Protein AF-A0A859DPN3-F1 (afdb_monomer_lite)

Secondary structure (DSSP, 8-state):
--HHHHHHHHHHH-TT--HHHHHHHHHHHHH-STTT-S-HHHHHHHHHHHHHHSPP--S-SEEEEETTEEEE-HHHHHHTT---

Organism: NCBI:txid2666138

Sequence (84 aa):
MTVQDSLLLQNKLHPSLQPQDVVKLCYQAAFGGEHLLKDKAIAQTYLMREFSAVPAENAALYEEISPEICRVSLPSWKGHGLPP

pLDDT: mean 87.13, std 6.88, range [66.12, 95.94]

Foldseek 3Di:
DDLVVLVVVVCVVPVVDDPVNVVVQVCCLVPNCPVVPPDPVVVVVVVVVVLVPAAADCDDQWDDSDPSGIGGDSNNCVVVVHDD

Radius of gyration: 13.86 Å; chains: 1; bounding box: 33×24×33 Å

Structure (mmCIF, N/CA/C/O backbone):
data_AF-A0A859DPN3-F1
#
_entry.id   AF-A0A859DPN3-F1
#
loop_
_atom_site.group_PDB
_atom_site.id
_atom_site.type_symbol
_atom_site.label_atom_id
_atom_site.label_alt_id
_atom_site.label_comp_id
_atom_site.label_asym_id
_atom_site.label_entity_id
_atom_site.label_seq_id
_atom_site.pdbx_PDB_ins_code
_atom_site.Cartn_x
_atom_site.Cartn_y
_atom_site.Cartn_z
_atom_site.occupancy
_atom_site.B_iso_or_equiv
_atom_site.auth_seq_id
_atom_site.auth_comp_id
_atom_site.auth_asym_id
_atom_site.auth_atom_id
_atom_site.pdbx_PDB_model_num
ATOM 1 N N . MET A 1 1 ? -15.681 -2.148 17.066 1.00 68.50 1 MET A N 1
ATOM 2 C CA . MET A 1 1 ? -15.512 -1.061 16.083 1.00 68.50 1 MET A CA 1
ATOM 3 C C . MET A 1 1 ? -16.143 -1.533 14.790 1.00 68.50 1 MET A C 1
ATOM 5 O O . MET A 1 1 ? -15.891 -2.669 14.408 1.00 68.50 1 MET A O 1
ATOM 9 N N . THR A 1 2 ? -17.051 -0.755 14.206 1.00 81.62 2 THR A N 1
ATOM 10 C CA . THR A 1 2 ? -17.700 -1.116 12.934 1.00 81.62 2 THR A CA 1
ATOM 11 C C . THR A 1 2 ? -16.806 -0.732 11.751 1.00 81.62 2 THR A C 1
ATOM 13 O O . THR A 1 2 ? -15.908 0.093 11.903 1.00 81.62 2 THR A O 1
ATOM 16 N N . VAL A 1 3 ? -17.066 -1.275 10.555 1.00 75.88 3 VAL A N 1
ATOM 17 C CA . VAL A 1 3 ? -16.361 -0.857 9.323 1.00 75.88 3 VAL A CA 1
ATOM 18 C C . VAL A 1 3 ? -16.511 0.650 9.088 1.00 75.88 3 VAL A C 1
ATOM 20 O O . VAL A 1 3 ? -15.554 1.317 8.711 1.00 75.88 3 VAL A O 1
ATOM 23 N N . GLN A 1 4 ? -17.691 1.208 9.372 1.00 81.88 4 GLN A N 1
ATOM 24 C CA . GLN A 1 4 ? -17.943 2.643 9.256 1.00 81.88 4 GLN A CA 1
ATOM 25 C C . GLN A 1 4 ? -17.032 3.465 10.181 1.00 81.88 4 GLN A C 1
ATOM 27 O O . GLN A 1 4 ? -16.468 4.466 9.740 1.00 81.88 4 GLN A O 1
ATOM 32 N N . ASP A 1 5 ? -16.849 3.033 11.431 1.00 86.25 5 ASP A N 1
ATOM 33 C CA . ASP A 1 5 ? -15.964 3.709 12.389 1.00 86.25 5 ASP A CA 1
ATOM 34 C C . ASP A 1 5 ? -14.508 3.705 11.904 1.00 86.25 5 ASP A C 1
ATOM 36 O O . ASP A 1 5 ? -13.830 4.735 11.954 1.00 86.25 5 ASP A O 1
ATOM 40 N N . SER A 1 6 ? -14.044 2.570 11.373 1.00 83.06 6 SER A N 1
ATOM 41 C CA . SER A 1 6 ? -12.688 2.429 10.838 1.00 83.06 6 SER A CA 1
ATOM 42 C C . SER A 1 6 ? -12.446 3.328 9.623 1.00 83.06 6 SER A C 1
ATOM 44 O O . SER A 1 6 ? -11.390 3.948 9.507 1.00 83.06 6 SER A O 1
ATOM 46 N N . LEU A 1 7 ? -13.434 3.465 8.735 1.00 82.06 7 LEU A N 1
ATOM 47 C CA . LEU A 1 7 ? -13.339 4.352 7.571 1.00 82.06 7 LEU A CA 1
ATOM 48 C C . LEU A 1 7 ? -13.311 5.833 7.969 1.00 82.06 7 LEU A C 1
ATOM 50 O O . LEU A 1 7 ? -12.545 6.615 7.404 1.00 82.06 7 LEU A O 1
ATOM 54 N N . LEU A 1 8 ? -14.100 6.223 8.973 1.00 87.19 8 LEU A N 1
ATOM 55 C CA . LEU A 1 8 ? -14.073 7.584 9.513 1.00 87.19 8 LEU A CA 1
ATOM 56 C C . LEU A 1 8 ? -12.729 7.911 10.173 1.00 87.19 8 LEU A C 1
ATOM 58 O O . LEU A 1 8 ? -12.254 9.043 10.061 1.00 87.19 8 LEU A O 1
ATOM 62 N N . LEU A 1 9 ? -12.105 6.937 10.841 1.00 88.12 9 LEU A N 1
ATOM 63 C CA . LEU A 1 9 ? -10.758 7.084 11.387 1.00 88.12 9 LEU A CA 1
ATOM 64 C C . LEU A 1 9 ? -9.715 7.240 10.272 1.00 88.12 9 LEU A C 1
ATOM 66 O O . LEU A 1 9 ? -8.924 8.181 10.317 1.00 88.12 9 LEU A O 1
ATOM 70 N N . GLN A 1 10 ? -9.768 6.398 9.237 1.00 86.75 10 GLN A N 1
ATOM 71 C CA . GLN A 1 10 ? -8.877 6.490 8.074 1.00 86.75 10 GLN A CA 1
ATOM 72 C C . GLN A 1 10 ? -8.956 7.858 7.391 1.00 86.75 10 GLN A C 1
ATOM 74 O O . GLN A 1 10 ? -7.925 8.447 7.082 1.00 86.75 10 GLN A O 1
ATOM 79 N N . ASN A 1 11 ? -10.160 8.407 7.224 1.00 88.06 11 ASN A N 1
ATOM 80 C CA . ASN A 1 11 ? -10.344 9.734 6.640 1.00 88.06 11 ASN A CA 1
ATOM 81 C C . ASN A 1 11 ? -9.726 10.859 7.495 1.00 88.06 11 ASN A C 1
ATOM 83 O O . ASN A 1 11 ? -9.259 11.861 6.961 1.00 88.06 11 ASN A O 1
ATOM 87 N N . LYS A 1 12 ? -9.705 10.706 8.826 1.00 88.75 12 LYS A N 1
ATOM 88 C CA . LYS A 1 12 ? -9.052 11.669 9.730 1.00 88.75 12 LYS A CA 1
ATOM 89 C C . LYS A 1 12 ? -7.528 11.571 9.674 1.00 88.75 12 LYS A C 1
ATOM 91 O O . LYS A 1 12 ? -6.861 12.599 9.716 1.00 88.75 12 LYS A O 1
ATOM 96 N N . LEU A 1 13 ? -6.992 10.352 9.609 1.00 87.25 13 LEU A N 1
ATOM 97 C CA . LEU A 1 13 ? -5.548 10.096 9.584 1.00 87.25 13 LEU A CA 1
ATOM 98 C C . LEU A 1 13 ? -4.921 10.402 8.222 1.00 87.25 13 LEU A C 1
ATOM 100 O O . LEU A 1 13 ? -3.770 10.826 8.154 1.00 87.25 13 LEU A O 1
ATOM 104 N N . HIS A 1 14 ? -5.692 10.240 7.147 1.00 87.38 14 HIS A N 1
ATOM 105 C CA . HIS A 1 14 ? -5.247 10.431 5.771 1.00 87.38 14 HIS A CA 1
ATOM 106 C C . HIS A 1 14 ? -6.191 11.403 5.051 1.00 87.38 14 HIS A C 1
ATOM 108 O O . HIS A 1 14 ? -7.042 10.958 4.287 1.00 87.38 14 HIS A O 1
ATOM 114 N N . PRO A 1 15 ? -6.059 12.731 5.244 1.00 86.06 15 PRO A N 1
ATOM 115 C CA . PRO A 1 15 ? -6.995 13.717 4.686 1.00 86.06 15 PRO A CA 1
ATOM 116 C C . PRO A 1 15 ? -7.075 13.747 3.152 1.00 86.06 15 PRO A C 1
ATOM 118 O O . PRO A 1 15 ? -7.992 14.340 2.592 1.00 86.06 15 PRO A O 1
ATOM 121 N N . SER A 1 16 ? -6.103 13.143 2.462 1.00 87.88 16 SER A N 1
ATOM 122 C CA . SER A 1 16 ? -6.120 12.977 1.008 1.00 87.88 16 SER A CA 1
ATOM 123 C C . SER A 1 16 ? -6.986 11.806 0.535 1.00 87.88 16 SER A C 1
ATOM 125 O O . SER A 1 16 ? -7.270 11.739 -0.661 1.00 87.88 16 SER A O 1
ATOM 127 N N . LEU A 1 17 ? -7.413 10.915 1.439 1.00 87.25 17 LEU A N 1
ATOM 128 C CA . LEU A 1 17 ? -8.262 9.763 1.141 1.00 87.25 17 LEU A CA 1
ATOM 129 C C . LEU A 1 17 ? -9.536 10.218 0.425 1.00 87.25 17 LEU A C 1
ATOM 131 O O . LEU A 1 17 ? -10.288 11.048 0.932 1.00 87.25 17 LEU A O 1
ATOM 135 N N . GLN A 1 18 ? -9.787 9.659 -0.754 1.00 89.31 18 GLN A N 1
ATOM 136 C CA . GLN A 1 18 ? -11.004 9.907 -1.513 1.00 89.31 18 GLN A CA 1
ATOM 137 C C . GLN A 1 18 ? -11.978 8.727 -1.387 1.00 89.31 18 GLN A C 1
ATOM 139 O O . GLN A 1 18 ? -11.557 7.592 -1.142 1.00 89.31 18 GLN A O 1
ATOM 144 N N . PRO A 1 19 ? -13.288 8.932 -1.622 1.00 86.56 19 PRO A N 1
ATOM 145 C CA . PRO A 1 19 ? -14.268 7.846 -1.594 1.00 86.56 19 PRO A CA 1
ATOM 146 C C . PRO A 1 19 ? -13.905 6.654 -2.496 1.00 86.56 19 PRO A C 1
ATOM 148 O O . PRO A 1 19 ? -14.117 5.506 -2.109 1.00 86.56 19 PRO A O 1
ATOM 151 N N . GLN A 1 20 ? -13.307 6.892 -3.671 1.00 88.38 20 GLN A N 1
ATOM 152 C CA . GLN A 1 20 ? -12.852 5.803 -4.545 1.00 88.38 20 GLN A CA 1
ATOM 153 C C . GLN A 1 20 ? -11.728 4.952 -3.936 1.00 88.38 20 GLN A C 1
ATOM 155 O O . GLN A 1 20 ? -11.661 3.755 -4.215 1.00 88.38 20 GLN A O 1
ATOM 160 N N . ASP A 1 21 ? -10.875 5.532 -3.088 1.00 86.38 21 ASP A N 1
ATOM 161 C CA . ASP A 1 21 ? -9.785 4.803 -2.435 1.00 86.38 21 ASP A CA 1
ATOM 162 C C . ASP A 1 21 ? -10.343 3.824 -1.404 1.00 86.38 21 ASP A C 1
ATOM 164 O O . ASP A 1 21 ? -9.858 2.702 -1.285 1.00 86.38 21 ASP A O 1
ATOM 168 N N . VAL A 1 22 ? -11.423 4.214 -0.722 1.00 85.38 22 VAL A N 1
ATOM 169 C CA . VAL A 1 22 ? -12.161 3.349 0.205 1.00 85.38 22 VAL A CA 1
ATOM 170 C C . VAL A 1 22 ? -12.798 2.172 -0.531 1.00 85.38 22 VAL A C 1
ATOM 172 O O . VAL A 1 22 ? -12.655 1.028 -0.105 1.00 85.38 22 VAL A O 1
ATOM 175 N N . VAL A 1 23 ? -13.456 2.426 -1.667 1.00 86.38 23 VAL A N 1
ATOM 176 C CA . VAL A 1 23 ? -14.036 1.352 -2.491 1.00 86.38 23 VAL A CA 1
ATOM 177 C C . VAL A 1 23 ? -12.943 0.400 -2.975 1.00 86.38 23 VAL A C 1
ATOM 179 O O . VAL A 1 23 ? -13.104 -0.816 -2.881 1.00 86.38 23 VAL A O 1
ATOM 182 N N . LYS A 1 24 ? -11.809 0.939 -3.441 1.00 84.88 24 LYS A N 1
ATOM 183 C CA . LYS A 1 24 ? -10.651 0.147 -3.867 1.00 84.88 24 LYS A CA 1
ATOM 184 C C . LYS A 1 24 ? -10.098 -0.707 -2.725 1.00 84.88 24 LYS A C 1
ATOM 186 O O . LYS A 1 24 ? -9.833 -1.883 -2.948 1.00 84.88 24 LYS A O 1
ATOM 191 N N . LEU A 1 25 ? -9.965 -0.146 -1.525 1.00 83.44 25 LEU A N 1
ATOM 192 C CA . LEU A 1 25 ? -9.491 -0.846 -0.331 1.00 83.44 25 LEU A CA 1
ATOM 193 C C . LEU A 1 25 ? -10.398 -2.036 0.016 1.00 83.44 25 LEU A C 1
ATOM 195 O O . LEU A 1 25 ? -9.915 -3.160 0.136 1.00 83.44 25 LEU A O 1
ATOM 199 N N . CYS A 1 26 ? -11.712 -1.815 0.109 1.00 83.38 26 CYS A N 1
ATOM 200 C CA . CYS A 1 26 ? -12.675 -2.886 0.378 1.00 83.38 26 CYS A CA 1
ATOM 201 C C . CYS A 1 26 ? -12.661 -3.958 -0.720 1.00 83.38 26 CYS A C 1
ATOM 203 O O . CYS A 1 26 ? -12.702 -5.150 -0.424 1.00 83.38 26 CYS A O 1
ATOM 205 N N . TYR A 1 27 ? -12.563 -3.545 -1.986 1.00 84.75 27 TYR A N 1
ATOM 206 C CA . TYR A 1 27 ? -12.495 -4.470 -3.113 1.00 84.75 27 TYR A CA 1
ATOM 207 C C . TYR A 1 27 ? -11.221 -5.324 -3.073 1.00 84.75 27 TYR A C 1
ATOM 209 O O . TYR A 1 27 ? -11.291 -6.537 -3.239 1.00 84.75 27 TYR A O 1
ATOM 217 N N . GLN A 1 28 ? -10.058 -4.718 -2.817 1.00 82.44 28 GLN A N 1
ATOM 218 C CA . GLN A 1 28 ? -8.783 -5.432 -2.714 1.00 82.44 28 GLN A CA 1
ATOM 219 C C . GLN A 1 28 ? -8.743 -6.391 -1.524 1.00 82.44 28 GLN A C 1
ATOM 221 O O . GLN A 1 28 ? -8.150 -7.459 -1.643 1.00 82.44 28 GLN A O 1
ATOM 226 N N . ALA A 1 29 ? -9.387 -6.048 -0.408 1.00 83.25 29 ALA A N 1
ATOM 227 C CA . ALA A 1 29 ? -9.510 -6.955 0.727 1.00 83.25 29 ALA A CA 1
ATOM 228 C C . ALA A 1 29 ? -10.384 -8.178 0.404 1.00 83.25 29 ALA A C 1
ATOM 230 O O . ALA A 1 29 ? -10.014 -9.299 0.734 1.00 83.25 29 ALA A O 1
ATOM 231 N N . ALA A 1 30 ? -11.516 -7.977 -0.280 1.00 83.56 30 ALA A N 1
ATOM 232 C CA . ALA A 1 30 ? -12.456 -9.054 -0.593 1.00 83.56 30 ALA A CA 1
ATOM 233 C C . ALA A 1 30 ? -12.023 -9.935 -1.781 1.00 83.56 30 ALA A C 1
ATOM 235 O O . ALA A 1 30 ? -12.280 -11.136 -1.786 1.00 83.56 30 ALA A O 1
ATOM 236 N N . PHE A 1 31 ? -11.389 -9.344 -2.797 1.00 80.38 31 PHE A N 1
ATOM 237 C CA . PHE A 1 31 ? -11.120 -9.997 -4.086 1.00 80.38 31 PHE A CA 1
ATOM 238 C C . PHE A 1 31 ? -9.631 -10.058 -4.454 1.00 80.38 31 PHE A C 1
ATOM 240 O O . PHE A 1 31 ? -9.276 -10.574 -5.513 1.00 80.38 31 PHE A O 1
ATOM 247 N N . GLY A 1 32 ? -8.743 -9.520 -3.617 1.00 76.94 32 GLY A N 1
ATOM 248 C CA . GLY A 1 32 ? -7.325 -9.393 -3.937 1.00 76.94 32 GLY A CA 1
ATOM 249 C C . GLY A 1 32 ? -7.031 -8.346 -5.022 1.00 76.94 32 GLY A C 1
ATOM 250 O O . GLY A 1 32 ? -7.910 -7.675 -5.568 1.00 76.94 32 GLY A O 1
ATOM 251 N N . GLY A 1 33 ? -5.744 -8.179 -5.339 1.00 71.81 33 GLY A N 1
ATOM 252 C CA . GLY A 1 33 ? -5.277 -7.223 -6.353 1.00 71.81 33 GLY A CA 1
ATOM 253 C C . GLY A 1 33 ? -5.335 -7.731 -7.799 1.00 71.81 33 GLY A C 1
ATOM 254 O O . GLY A 1 33 ? -5.211 -6.931 -8.725 1.00 71.81 33 GLY A O 1
ATOM 255 N N . GLU A 1 34 ? -5.532 -9.035 -8.010 1.00 68.25 34 GLU A N 1
ATOM 256 C CA . GLU A 1 34 ? -5.406 -9.689 -9.324 1.00 68.25 34 GLU A CA 1
ATOM 257 C C . GLU A 1 34 ? -6.417 -9.159 -10.350 1.00 68.25 34 GLU A C 1
ATOM 259 O O . GLU A 1 34 ? -6.079 -8.927 -11.507 1.00 68.25 34 GLU A O 1
ATOM 264 N N . HIS A 1 35 ? -7.636 -8.838 -9.914 1.00 69.25 35 HIS A N 1
ATOM 265 C CA . HIS A 1 35 ? -8.664 -8.280 -10.797 1.00 69.25 35 HIS A CA 1
ATOM 266 C C . HIS A 1 35 ? -8.407 -6.822 -11.217 1.00 69.25 35 HIS A C 1
ATOM 268 O O . HIS A 1 35 ? -9.001 -6.349 -12.188 1.00 69.25 35 HIS A O 1
ATOM 274 N N . LEU A 1 36 ? -7.529 -6.106 -10.506 1.00 66.12 36 LEU A N 1
ATOM 275 C CA . LEU A 1 36 ? -7.150 -4.723 -10.815 1.00 66.12 36 LEU A CA 1
ATOM 276 C C . LEU A 1 36 ? -5.862 -4.646 -11.648 1.00 66.12 36 LEU A C 1
ATOM 278 O O . LEU A 1 36 ? -5.664 -3.677 -12.380 1.00 66.12 36 LEU A O 1
ATOM 282 N N . LEU A 1 37 ? -4.998 -5.660 -11.565 1.00 73.12 37 LEU A N 1
ATOM 283 C CA . LEU A 1 37 ? -3.685 -5.688 -12.208 1.00 73.12 37 LEU A CA 1
ATOM 284 C C . LEU A 1 37 ? -3.694 -6.641 -13.409 1.00 73.12 37 LEU A C 1
ATOM 286 O O . LEU A 1 37 ? -3.279 -7.790 -13.317 1.00 73.12 37 LEU A O 1
ATOM 290 N N . LYS A 1 38 ? -4.154 -6.145 -14.563 1.00 79.00 38 LYS A N 1
ATOM 291 C CA . LYS A 1 38 ? -4.197 -6.926 -15.817 1.00 79.00 38 LYS A CA 1
ATOM 292 C C . LYS A 1 38 ? -2.815 -7.185 -16.425 1.00 79.00 38 LYS A C 1
ATOM 294 O O . LYS A 1 38 ? -2.645 -8.149 -17.163 1.00 79.00 38 LYS A O 1
ATOM 299 N N . ASP A 1 39 ? -1.849 -6.316 -16.132 1.00 87.81 39 ASP A N 1
ATOM 300 C CA . ASP A 1 39 ? -0.473 -6.408 -16.615 1.00 87.81 39 ASP A CA 1
ATOM 301 C C . ASP A 1 39 ? 0.492 -6.337 -15.427 1.00 87.81 39 ASP A C 1
ATOM 303 O O . ASP A 1 39 ? 0.660 -5.300 -14.777 1.00 87.81 39 ASP A O 1
ATOM 307 N N . LYS A 1 40 ? 1.132 -7.474 -15.148 1.00 86.50 40 LYS A N 1
ATOM 308 C CA . LYS A 1 40 ? 2.072 -7.626 -14.038 1.00 86.50 40 LYS A CA 1
ATOM 309 C C . LYS A 1 40 ? 3.339 -6.786 -14.221 1.00 86.50 40 LYS A C 1
ATOM 311 O O . LYS A 1 40 ? 3.871 -6.292 -13.229 1.00 86.50 40 LYS A O 1
ATOM 316 N N . ALA A 1 41 ? 3.816 -6.601 -15.451 1.00 89.50 41 ALA A N 1
ATOM 317 C CA . ALA A 1 41 ? 5.023 -5.823 -15.721 1.00 89.50 41 ALA A CA 1
ATOM 318 C C . ALA A 1 41 ? 4.774 -4.329 -15.478 1.00 89.50 41 ALA A C 1
ATOM 320 O O . ALA A 1 41 ? 5.597 -3.639 -14.868 1.00 89.50 41 ALA A O 1
ATOM 321 N N . ILE A 1 42 ? 3.598 -3.840 -15.876 1.00 88.06 42 ILE A N 1
ATOM 322 C CA . ILE A 1 42 ? 3.171 -2.467 -15.588 1.00 88.06 42 ILE A CA 1
ATOM 323 C C . ILE A 1 42 ? 2.975 -2.271 -14.079 1.00 88.06 42 ILE A C 1
ATOM 325 O O . ILE A 1 42 ? 3.470 -1.291 -13.520 1.00 88.06 42 ILE A O 1
ATOM 329 N N . ALA A 1 43 ? 2.324 -3.219 -13.398 1.00 87.25 43 ALA A N 1
ATOM 330 C CA . ALA A 1 43 ? 2.125 -3.168 -11.950 1.00 87.25 43 ALA A CA 1
ATOM 331 C C . ALA A 1 43 ? 3.453 -3.098 -11.181 1.00 87.25 43 ALA A C 1
ATOM 333 O O . ALA A 1 43 ? 3.623 -2.251 -10.306 1.00 87.25 43 ALA A O 1
ATOM 334 N N . GLN A 1 44 ? 4.416 -3.945 -11.557 1.00 90.62 44 GLN A N 1
ATOM 335 C CA . GLN A 1 44 ? 5.760 -3.926 -10.989 1.00 90.62 44 GLN A CA 1
ATOM 336 C C . GLN A 1 44 ? 6.454 -2.587 -11.251 1.00 90.62 44 GLN A C 1
ATOM 338 O O . GLN A 1 44 ? 7.062 -2.025 -10.348 1.00 90.62 44 GLN A O 1
ATOM 343 N N . THR A 1 45 ? 6.330 -2.038 -12.461 1.00 92.50 45 THR A N 1
ATOM 344 C CA . THR A 1 45 ? 6.910 -0.728 -12.795 1.00 92.50 45 THR A CA 1
ATOM 345 C C . THR A 1 45 ? 6.360 0.382 -11.895 1.00 92.50 45 THR A C 1
ATOM 347 O O . THR A 1 45 ? 7.132 1.199 -11.388 1.00 92.50 45 THR A O 1
ATOM 350 N N . TYR A 1 46 ? 5.045 0.403 -11.652 1.00 90.69 46 TYR A N 1
ATOM 351 C CA . TYR A 1 46 ? 4.431 1.372 -10.743 1.00 90.69 46 TYR A CA 1
ATOM 352 C C . TYR A 1 46 ? 4.895 1.187 -9.300 1.00 90.69 46 TYR A C 1
ATOM 354 O O . TYR A 1 46 ? 5.306 2.167 -8.679 1.00 90.69 46 TYR A O 1
ATOM 362 N N . LEU A 1 47 ? 4.916 -0.053 -8.805 1.00 91.62 47 LEU A N 1
ATOM 363 C CA . LEU A 1 47 ? 5.399 -0.364 -7.462 1.00 91.62 47 LEU A CA 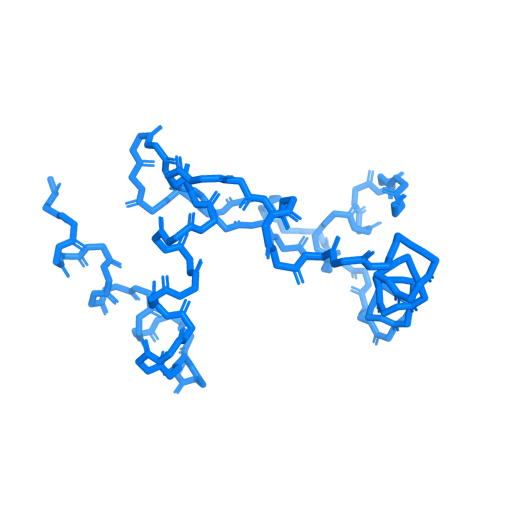1
ATOM 364 C C . LEU A 1 47 ? 6.843 0.103 -7.264 1.00 91.62 47 LEU A C 1
ATOM 366 O O . LEU A 1 47 ? 7.129 0.812 -6.306 1.00 91.62 47 LEU A O 1
ATOM 370 N N . MET A 1 48 ? 7.743 -0.223 -8.195 1.00 95.62 48 MET A N 1
ATOM 371 C CA . MET A 1 48 ? 9.143 0.198 -8.115 1.00 95.62 48 MET A CA 1
ATOM 372 C C . MET A 1 48 ? 9.277 1.722 -8.126 1.00 95.62 48 MET A C 1
ATOM 374 O O . MET A 1 48 ? 10.053 2.275 -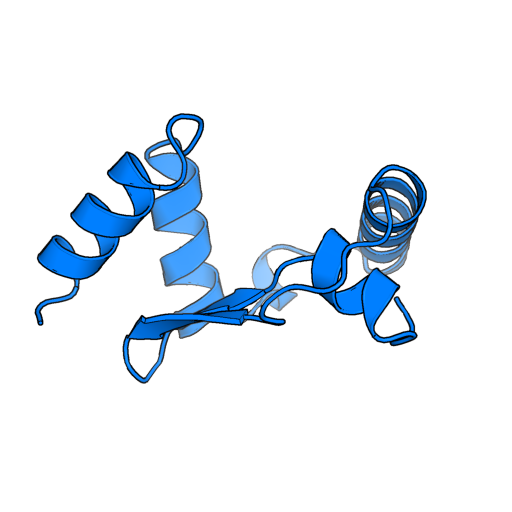7.351 1.00 95.62 48 MET A O 1
ATOM 378 N N . ARG A 1 49 ? 8.499 2.421 -8.965 1.00 94.94 49 ARG A N 1
ATOM 379 C CA . ARG A 1 49 ? 8.499 3.889 -9.015 1.00 94.94 49 ARG A CA 1
ATOM 380 C C . ARG A 1 49 ? 8.061 4.501 -7.685 1.00 94.94 49 ARG A C 1
ATOM 382 O O . ARG A 1 49 ? 8.729 5.411 -7.198 1.00 94.94 49 ARG A O 1
ATOM 389 N N . GLU A 1 50 ? 6.959 4.025 -7.113 1.00 93.38 50 GLU A N 1
ATOM 390 C CA . GLU A 1 50 ? 6.456 4.501 -5.820 1.00 93.38 50 GLU A CA 1
ATOM 391 C C . GLU A 1 50 ? 7.439 4.178 -4.693 1.00 93.38 50 GLU A C 1
ATOM 393 O O . GLU A 1 50 ? 7.817 5.062 -3.924 1.00 93.38 50 GLU A O 1
ATOM 398 N N . PHE A 1 51 ? 7.936 2.941 -4.650 1.00 95.00 51 PHE A N 1
ATOM 399 C CA . PHE A 1 51 ? 8.892 2.488 -3.648 1.00 95.00 51 PHE A CA 1
ATOM 400 C C . PHE A 1 51 ? 10.195 3.291 -3.686 1.00 95.00 51 PHE A C 1
ATOM 402 O O . PHE A 1 51 ? 10.733 3.658 -2.642 1.00 95.00 51 PHE A O 1
ATOM 409 N N . SER A 1 52 ? 10.710 3.621 -4.874 1.00 94.81 52 SER A N 1
ATOM 410 C CA . SER A 1 52 ? 11.886 4.483 -5.019 1.00 94.81 52 SER A CA 1
ATOM 411 C C . SER A 1 52 ? 11.620 5.927 -4.589 1.00 94.81 52 SER A C 1
ATOM 413 O O . SER A 1 52 ? 12.515 6.536 -4.006 1.00 94.81 52 SER A O 1
ATOM 415 N N . ALA A 1 53 ? 10.420 6.456 -4.843 1.00 95.75 53 ALA A N 1
ATOM 416 C CA . ALA A 1 53 ? 10.066 7.849 -4.571 1.00 95.75 53 ALA A CA 1
ATOM 417 C C . ALA A 1 53 ? 9.840 8.156 -3.083 1.00 95.75 53 ALA A C 1
ATOM 419 O O . ALA A 1 53 ? 10.026 9.300 -2.668 1.00 95.75 53 ALA A O 1
ATOM 420 N N . VAL A 1 54 ? 9.447 7.166 -2.277 1.00 94.94 54 VAL A N 1
ATOM 421 C CA . VAL A 1 54 ? 9.208 7.382 -0.845 1.00 94.94 54 VAL A CA 1
ATOM 422 C C . VAL A 1 54 ? 10.502 7.317 -0.016 1.00 94.94 54 VAL A C 1
ATOM 424 O O . VAL A 1 54 ? 11.382 6.484 -0.291 1.00 94.94 54 VAL A O 1
ATOM 427 N N . PRO A 1 55 ? 10.647 8.175 1.013 1.00 95.44 55 PRO A N 1
ATOM 428 C CA . PRO A 1 55 ? 11.747 8.068 1.963 1.00 95.44 55 PRO A CA 1
ATOM 429 C C . PRO A 1 55 ? 11.600 6.803 2.816 1.00 95.44 55 PRO A C 1
ATOM 431 O O . PRO A 1 55 ? 10.504 6.281 2.988 1.00 95.44 55 PRO A O 1
ATOM 434 N N . ALA A 1 56 ? 12.713 6.305 3.349 1.00 95.56 56 ALA A N 1
ATOM 435 C CA . ALA A 1 56 ? 12.688 5.238 4.341 1.00 95.56 56 ALA A CA 1
ATOM 436 C C . ALA A 1 56 ? 12.312 5.816 5.713 1.00 95.56 56 ALA A C 1
ATOM 438 O O . ALA A 1 56 ? 12.878 6.827 6.127 1.00 95.56 56 ALA A O 1
ATOM 439 N N . GLU A 1 57 ? 11.391 5.166 6.420 1.00 95.62 57 GLU A N 1
ATOM 440 C CA . GLU A 1 57 ? 10.906 5.614 7.727 1.00 95.62 57 GLU A CA 1
ATOM 441 C C . GLU A 1 57 ? 10.879 4.456 8.728 1.00 95.62 57 GLU A C 1
ATOM 443 O O . GLU A 1 57 ? 10.476 3.345 8.395 1.00 95.62 57 GLU A O 1
ATOM 448 N N . ASN A 1 58 ? 11.294 4.700 9.971 1.00 92.25 58 ASN A N 1
ATOM 449 C CA . ASN A 1 58 ? 11.216 3.698 11.032 1.00 92.25 58 ASN A CA 1
ATOM 450 C C . ASN A 1 58 ? 9.929 3.889 11.852 1.00 92.25 58 ASN A C 1
ATOM 452 O O . ASN A 1 58 ? 9.949 4.470 12.936 1.00 92.25 58 ASN A O 1
ATOM 456 N N . ALA A 1 59 ? 8.806 3.446 11.285 1.00 91.81 59 ALA A N 1
ATOM 457 C CA . ALA A 1 59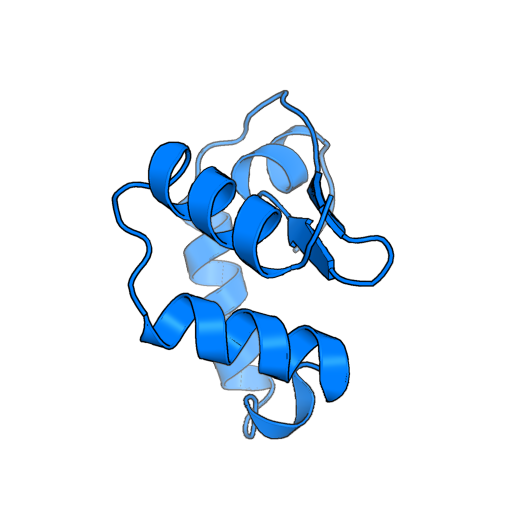 ? 7.465 3.529 11.869 1.00 91.81 59 ALA A CA 1
ATOM 458 C C . ALA A 1 59 ? 6.710 2.198 11.700 1.00 91.81 59 ALA A C 1
ATOM 460 O O . ALA A 1 59 ? 7.220 1.273 11.072 1.00 91.81 59 ALA A O 1
ATOM 461 N N . ALA A 1 60 ? 5.496 2.085 12.243 1.00 92.75 60 ALA A N 1
ATOM 462 C CA . ALA A 1 60 ? 4.699 0.861 12.138 1.00 92.75 60 ALA A CA 1
ATOM 463 C C . ALA A 1 60 ? 4.508 0.417 10.671 1.00 92.75 60 ALA A C 1
ATOM 465 O O . ALA A 1 60 ? 4.140 1.216 9.813 1.00 92.75 60 ALA A O 1
ATOM 466 N N . LEU A 1 61 ? 4.754 -0.869 10.389 1.00 91.75 61 LEU A N 1
ATOM 467 C CA . LEU A 1 61 ? 4.682 -1.434 9.033 1.00 91.75 61 LEU A CA 1
ATOM 468 C C . LEU A 1 61 ? 3.278 -1.372 8.435 1.00 91.75 61 LEU A C 1
ATOM 470 O O . LEU A 1 61 ? 3.114 -1.131 7.237 1.00 91.75 61 LEU A O 1
ATOM 474 N N . TYR A 1 62 ? 2.276 -1.615 9.273 1.00 90.00 62 TYR A N 1
ATOM 475 C CA . TYR A 1 62 ? 0.888 -1.605 8.869 1.00 90.00 62 TYR A CA 1
ATOM 476 C C . TYR A 1 62 ? 0.010 -0.954 9.931 1.00 90.00 62 TYR A C 1
ATOM 478 O O . TYR A 1 62 ? 0.321 -0.948 11.122 1.00 90.00 62 TYR A O 1
ATOM 486 N N . GLU A 1 63 ? -1.110 -0.429 9.461 1.00 87.75 63 GLU A N 1
ATOM 487 C CA . GLU A 1 63 ? -2.220 0.047 10.262 1.00 87.75 63 GLU A CA 1
ATOM 488 C C . GLU A 1 63 ? -3.375 -0.948 10.114 1.00 87.75 63 GLU A C 1
ATOM 490 O O . GLU A 1 63 ? -3.813 -1.247 8.998 1.00 87.75 63 GLU A O 1
ATOM 495 N N . GLU A 1 64 ? -3.854 -1.498 11.229 1.00 87.62 64 GLU A N 1
ATOM 496 C CA . GLU A 1 64 ? -5.040 -2.351 11.229 1.00 87.62 64 GLU A CA 1
ATOM 497 C C . GLU A 1 64 ? -6.298 -1.485 11.092 1.00 87.62 64 GLU A C 1
ATOM 499 O O . GLU A 1 64 ? -6.537 -0.584 11.893 1.00 87.62 64 GLU A O 1
ATOM 504 N N . ILE A 1 65 ? -7.108 -1.761 10.069 1.00 84.62 65 ILE A N 1
ATOM 505 C CA . ILE A 1 65 ? -8.393 -1.085 9.836 1.00 84.62 65 ILE A CA 1
ATOM 506 C C . ILE A 1 65 ? -9.527 -1.961 10.389 1.00 84.62 65 ILE A C 1
ATOM 508 O O . ILE A 1 65 ? -10.469 -1.462 11.005 1.00 84.62 65 ILE A O 1
ATOM 512 N N . SER A 1 66 ? -9.438 -3.275 10.182 1.00 83.31 66 SER A N 1
ATOM 513 C CA . SER A 1 66 ? -10.320 -4.307 10.738 1.00 83.31 66 SER A CA 1
ATOM 514 C C . SER A 1 66 ? -9.591 -5.663 10.729 1.00 83.31 66 SER A C 1
ATOM 516 O O . SER A 1 66 ? -8.548 -5.756 10.079 1.00 83.31 66 SER A O 1
ATOM 518 N N . PRO A 1 67 ? -10.141 -6.734 11.333 1.00 83.38 67 PRO A N 1
ATOM 519 C CA . PRO A 1 67 ? -9.506 -8.057 11.302 1.00 83.38 67 PRO A CA 1
ATOM 520 C C . PRO A 1 67 ? -9.192 -8.590 9.892 1.00 83.38 67 PRO A C 1
ATOM 522 O O . PRO A 1 67 ? -8.298 -9.415 9.734 1.00 83.38 67 PRO A O 1
ATOM 525 N N . GLU A 1 68 ? -9.912 -8.118 8.870 1.00 81.75 68 GLU A N 1
ATOM 526 C CA . GLU A 1 68 ? -9.767 -8.549 7.472 1.00 81.75 68 GLU A CA 1
ATOM 527 C C . GLU A 1 68 ? -9.084 -7.494 6.583 1.00 81.75 68 GLU A C 1
ATOM 529 O O . GLU A 1 68 ? -8.819 -7.751 5.410 1.00 81.75 68 GLU A O 1
ATOM 534 N N . ILE A 1 69 ? -8.815 -6.289 7.104 1.00 83.12 69 ILE A N 1
ATOM 535 C CA . ILE A 1 69 ? -8.322 -5.159 6.306 1.00 83.12 69 ILE A CA 1
ATOM 536 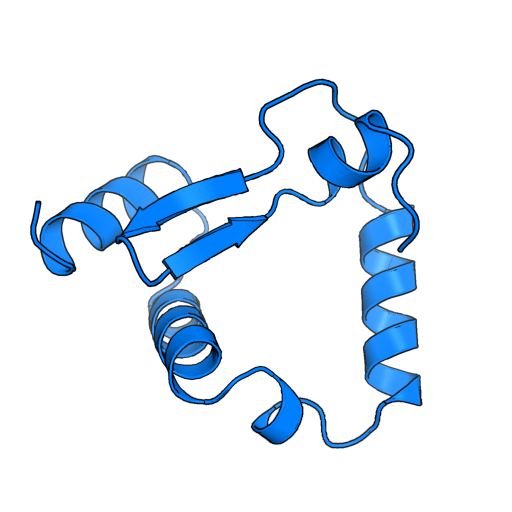C C . ILE A 1 69 ? -7.208 -4.436 7.053 1.00 83.12 69 ILE A C 1
ATOM 538 O O . ILE A 1 69 ? -7.412 -3.915 8.149 1.00 83.12 69 ILE A O 1
ATOM 542 N N . CYS A 1 70 ? -6.051 -4.306 6.412 1.00 86.00 70 CYS A N 1
ATOM 543 C CA . CYS A 1 70 ? -4.962 -3.463 6.882 1.00 86.00 70 CYS A CA 1
ATOM 544 C C . CYS A 1 70 ? -4.425 -2.575 5.756 1.00 86.00 70 CYS A C 1
ATOM 546 O O . CYS A 1 70 ? -4.632 -2.836 4.568 1.00 86.00 70 CYS A O 1
ATOM 548 N N . ARG A 1 71 ? -3.723 -1.511 6.141 1.00 86.12 71 ARG A N 1
ATOM 549 C CA . ARG A 1 71 ? -2.982 -0.643 5.229 1.00 86.12 71 ARG A CA 1
ATOM 550 C C . ARG A 1 71 ? -1.496 -0.771 5.512 1.00 86.12 71 ARG A C 1
ATOM 552 O O . ARG A 1 71 ? -1.075 -0.560 6.641 1.00 86.12 71 ARG A O 1
ATOM 559 N N . VAL A 1 72 ? -0.703 -1.062 4.487 1.00 89.25 72 VAL A N 1
ATOM 560 C CA . VAL A 1 72 ? 0.762 -1.130 4.592 1.00 89.25 72 VAL A CA 1
ATOM 561 C C . VAL A 1 72 ? 1.377 0.211 4.197 1.00 89.25 72 VAL A C 1
ATOM 563 O O . VAL A 1 72 ? 0.963 0.834 3.217 1.00 89.25 72 VAL A O 1
ATOM 566 N N . SER A 1 73 ? 2.375 0.654 4.959 1.00 91.44 73 SER A N 1
ATOM 567 C CA . SER A 1 73 ? 3.153 1.861 4.675 1.00 91.44 73 SER A CA 1
A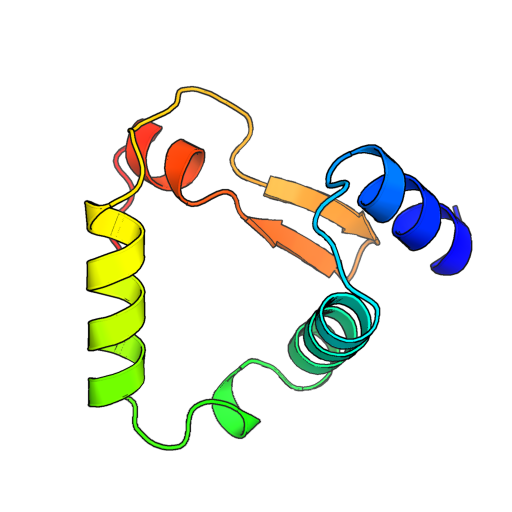TOM 568 C C . SER A 1 73 ? 4.416 1.505 3.885 1.00 91.44 73 SER A C 1
ATOM 570 O O . SER A 1 73 ? 5.306 0.835 4.406 1.00 91.44 73 SER A O 1
ATOM 572 N N . LEU A 1 74 ? 4.525 1.976 2.635 1.00 93.00 74 LEU A N 1
ATOM 573 C CA . LEU A 1 74 ? 5.742 1.800 1.825 1.00 93.00 74 LEU A CA 1
ATOM 574 C C . LEU A 1 74 ? 6.993 2.462 2.443 1.00 93.00 74 LEU A C 1
ATOM 576 O O . LEU A 1 74 ? 8.037 1.806 2.455 1.00 93.00 74 LEU A O 1
ATOM 580 N N . PRO A 1 75 ? 6.937 3.700 2.990 1.00 94.56 75 PRO A N 1
ATOM 581 C CA . PRO A 1 75 ? 8.066 4.281 3.721 1.00 94.56 75 PRO A CA 1
ATOM 582 C C . PRO A 1 75 ? 8.563 3.386 4.860 1.00 94.56 75 PRO A C 1
ATOM 584 O O . PRO A 1 75 ? 9.767 3.158 5.003 1.00 94.56 75 PRO A O 1
ATOM 587 N N . SER A 1 76 ? 7.625 2.834 5.636 1.00 95.88 76 SER A N 1
ATOM 588 C CA . SER A 1 76 ? 7.921 1.963 6.774 1.00 95.88 76 SER A CA 1
ATOM 589 C C . SER A 1 76 ? 8.500 0.629 6.323 1.00 95.88 76 SER A C 1
ATOM 591 O O . SER A 1 76 ? 9.525 0.198 6.844 1.00 95.88 76 SER A O 1
ATOM 593 N N . TRP A 1 77 ? 7.907 0.010 5.300 1.00 95.94 77 TRP A N 1
ATOM 594 C CA . TRP A 1 77 ? 8.408 -1.214 4.669 1.00 95.94 77 TRP A CA 1
ATOM 595 C C . TRP A 1 77 ? 9.870 -1.067 4.234 1.00 95.94 77 TRP A C 1
ATOM 597 O O . TRP A 1 77 ? 10.721 -1.897 4.560 1.00 95.94 77 TRP A O 1
ATOM 607 N N . LYS A 1 78 ? 10.183 0.056 3.580 1.00 95.75 78 LYS A N 1
ATOM 608 C CA . LYS A 1 78 ? 11.538 0.408 3.154 1.00 95.75 78 LYS A CA 1
ATOM 609 C C . LYS A 1 78 ? 12.482 0.642 4.331 1.00 95.75 78 LYS A C 1
ATOM 611 O O . LYS A 1 78 ? 13.611 0.161 4.303 1.00 95.75 78 LYS A O 1
ATOM 616 N N . GLY A 1 79 ? 12.035 1.347 5.371 1.00 95.69 79 GLY A N 1
ATOM 617 C CA . GLY A 1 79 ? 12.827 1.586 6.583 1.00 95.69 79 GLY A CA 1
ATOM 618 C C . GLY A 1 79 ? 13.180 0.314 7.352 1.00 95.69 79 GLY A C 1
ATOM 619 O O . GLY A 1 79 ? 14.234 0.260 7.979 1.00 95.69 79 GLY A O 1
ATOM 620 N N . HIS A 1 80 ? 12.362 -0.732 7.229 1.00 94.94 80 HIS A N 1
ATOM 621 C CA . HIS A 1 80 ? 12.634 -2.057 7.792 1.00 94.94 80 HIS A CA 1
ATOM 622 C C . HIS A 1 80 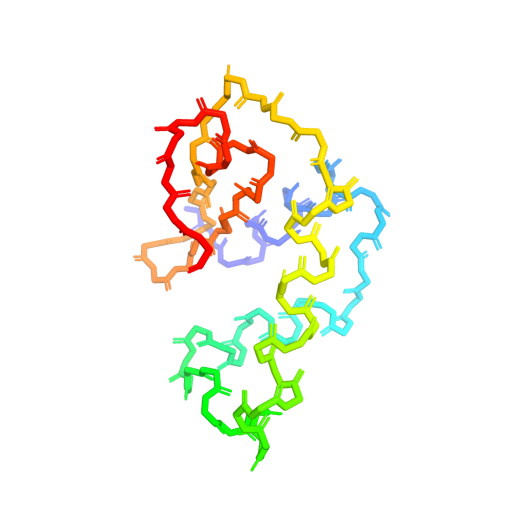? 13.535 -2.930 6.900 1.00 94.94 80 HIS A C 1
ATOM 624 O O . HIS A 1 80 ? 13.826 -4.069 7.258 1.00 94.94 80 HIS A O 1
ATOM 630 N N . GLY A 1 81 ? 13.987 -2.424 5.747 1.00 94.75 81 GLY A N 1
ATOM 631 C CA . GLY A 1 81 ? 14.866 -3.158 4.833 1.00 94.75 81 GLY A CA 1
ATOM 632 C C . GLY A 1 81 ? 14.172 -4.288 4.068 1.00 94.75 81 GLY A C 1
ATOM 633 O O . GLY A 1 81 ? 14.845 -5.205 3.599 1.00 94.75 81 GLY A O 1
ATOM 634 N N . LEU A 1 82 ? 12.843 -4.244 3.947 1.00 94.19 82 LEU A N 1
ATOM 635 C CA . LEU A 1 82 ? 12.076 -5.244 3.211 1.00 94.19 82 LEU A CA 1
ATOM 636 C C . LEU A 1 82 ? 12.140 -4.978 1.692 1.00 94.19 82 LEU A C 1
ATOM 638 O O . LEU A 1 82 ? 12.183 -3.815 1.270 1.00 94.19 82 LEU A O 1
ATOM 642 N N . PRO A 1 83 ? 12.155 -6.033 0.856 1.00 92.44 83 PRO A N 1
ATOM 643 C CA . PRO A 1 83 ? 12.229 -5.883 -0.593 1.00 92.44 83 PRO A CA 1
ATOM 644 C C . PRO A 1 83 ? 10.909 -5.342 -1.170 1.00 92.44 83 PRO A C 1
ATOM 646 O O . PRO A 1 83 ? 9.855 -5.613 -0.591 1.00 92.44 83 PRO A O 1
ATOM 649 N N . PRO A 1 84 ? 10.952 -4.600 -2.290 1.00 86.00 84 PRO A N 1
ATOM 650 C CA . PRO A 1 84 ? 9.754 -4.222 -3.035 1.00 86.00 84 PRO A CA 1
ATOM 651 C C . PRO A 1 84 ? 9.030 -5.433 -3.634 1.00 86.00 84 PRO A C 1
ATOM 653 O O . PRO A 1 84 ? 9.706 -6.426 -3.997 1.00 86.00 84 PRO A O 1
#